Protein AF-A0A2A4ITW4-F1 (afdb_monomer)

Sequence (111 aa):
MEPGAFYDINSYLTHPWEFTDAATGEQYVINNKYVFRAPNHVGDMLYRTNWNITIPVRSLRSTTMLTLASLLRNAEAAERLDLPMVLTRELSDLVTRMQSVTPVQESADTE

Mean predicted aligned error: 7.87 Å

InterPro domains:
  IPR024053 von Hippel-Lindau disease tumour suppressor, beta domain [PF01847] (2-38)
  IPR036208 VHL superfamily [SSF49468] (2-103)
  IPR037140 von Hippel-Lindau disease tumour suppressor, beta domain superfamily [G3DSA:2.60.40.780] (1-52)

Radius of gyration: 18.9 Å; Cα contacts (8 Å, |Δi|>4): 104; chains: 1; bounding box: 46×18×53 Å

pLDDT: mean 85.79, std 13.52, range [41.88, 96.38]

Structure (mmCIF, N/CA/C/O backbone):
data_AF-A0A2A4ITW4-F1
#
_entry.id   AF-A0A2A4ITW4-F1
#
loop_
_atom_site.group_PDB
_atom_site.id
_atom_site.type_symbol
_atom_site.label_atom_id
_atom_site.label_alt_id
_atom_site.label_comp_id
_atom_site.label_asym_id
_atom_site.label_entity_id
_atom_site.label_seq_id
_atom_site.pdbx_PDB_ins_code
_atom_site.Cartn_x
_atom_site.Cartn_y
_atom_site.Cartn_z
_atom_site.occupancy
_atom_site.B_iso_or_equiv
_atom_site.auth_seq_id
_atom_site.auth_comp_id
_atom_site.auth_asym_id
_atom_site.auth_atom_id
_atom_site.pdbx_PDB_model_num
ATOM 1 N N . MET A 1 1 ? -7.864 2.485 -10.575 1.00 85.00 1 MET A N 1
ATOM 2 C CA . MET A 1 1 ? -7.543 1.339 -11.451 1.00 85.00 1 MET A CA 1
ATOM 3 C C . MET A 1 1 ? -8.352 0.177 -10.933 1.00 85.00 1 MET A C 1
ATOM 5 O O . MET A 1 1 ? -8.263 -0.086 -9.738 1.00 85.00 1 MET A O 1
ATOM 9 N N . GLU A 1 2 ? -9.145 -0.462 -11.787 1.00 89.06 2 GLU A N 1
ATOM 10 C CA . GLU A 1 2 ? -9.949 -1.609 -11.358 1.00 89.06 2 GLU A CA 1
ATOM 11 C C . GLU A 1 2 ? -9.062 -2.838 -11.099 1.00 89.06 2 GLU A C 1
ATOM 13 O O . GLU A 1 2 ? -8.079 -3.047 -11.823 1.00 89.06 2 GLU A O 1
ATOM 18 N N . PRO A 1 3 ? -9.375 -3.671 -10.090 1.00 90.06 3 PRO A N 1
ATOM 19 C CA . PRO A 1 3 ? -8.640 -4.906 -9.844 1.00 90.06 3 PRO A CA 1
ATOM 20 C C . PRO A 1 3 ? -8.643 -5.820 -11.078 1.00 90.06 3 PRO A C 1
ATOM 22 O O . PRO A 1 3 ? -9.693 -6.158 -11.616 1.00 90.06 3 PRO A O 1
ATOM 25 N N . GLY A 1 4 ? -7.458 -6.239 -11.528 1.00 90.12 4 GLY A N 1
ATOM 26 C CA . GLY A 1 4 ? -7.299 -7.123 -12.691 1.00 90.12 4 GLY A CA 1
ATOM 27 C C . GLY A 1 4 ? -7.380 -6.430 -14.056 1.00 90.12 4 GLY A C 1
ATOM 28 O O . GLY A 1 4 ? -7.183 -7.095 -15.072 1.00 90.12 4 GLY A O 1
ATOM 29 N N . ALA A 1 5 ? -7.624 -5.117 -14.101 1.00 92.56 5 ALA A N 1
ATOM 30 C CA . ALA A 1 5 ? -7.519 -4.347 -15.334 1.00 92.56 5 ALA A CA 1
ATOM 31 C C . ALA A 1 5 ? -6.050 -4.117 -15.728 1.00 92.56 5 ALA A C 1
ATOM 33 O O . ALA A 1 5 ? -5.159 -4.026 -14.880 1.00 92.56 5 ALA A O 1
ATOM 34 N N . PHE A 1 6 ? -5.811 -3.974 -17.032 1.00 92.19 6 PHE A N 1
ATOM 35 C CA . PHE A 1 6 ? -4.500 -3.669 -17.601 1.00 92.19 6 PHE A CA 1
ATOM 36 C C . PHE A 1 6 ? -4.559 -2.329 -18.328 1.00 92.19 6 PHE A C 1
ATOM 38 O O . PHE A 1 6 ? -5.512 -2.055 -19.056 1.00 92.19 6 PHE A O 1
ATOM 45 N N . TYR A 1 7 ? -3.526 -1.509 -18.141 1.00 91.56 7 TYR A N 1
ATOM 46 C CA . TYR A 1 7 ? -3.411 -0.198 -18.771 1.00 91.56 7 TYR A CA 1
ATOM 47 C C . TYR A 1 7 ? -2.055 -0.081 -19.462 1.00 91.56 7 TYR A C 1
ATOM 49 O O . TYR A 1 7 ? -1.012 -0.283 -18.839 1.00 91.56 7 TYR A O 1
ATOM 57 N N . ASP A 1 8 ? -2.077 0.274 -20.743 1.00 91.69 8 ASP A N 1
ATOM 58 C CA . ASP A 1 8 ? -0.869 0.578 -21.501 1.00 91.69 8 ASP A CA 1
ATOM 59 C C . ASP A 1 8 ? -0.405 2.002 -21.179 1.00 91.69 8 ASP A C 1
ATOM 61 O O . ASP A 1 8 ? -1.069 2.978 -21.527 1.00 91.69 8 ASP A O 1
ATOM 65 N N . ILE A 1 9 ? 0.750 2.124 -20.524 1.00 89.19 9 ILE A N 1
ATOM 66 C CA . ILE A 1 9 ? 1.312 3.412 -20.107 1.00 89.19 9 ILE A CA 1
ATOM 67 C C . ILE A 1 9 ? 2.681 3.604 -20.758 1.00 89.19 9 ILE A C 1
ATOM 69 O O . ILE A 1 9 ? 3.581 2.776 -20.611 1.00 89.19 9 ILE A O 1
ATOM 73 N N . ASN A 1 10 ? 2.859 4.736 -21.440 1.00 89.44 10 ASN A N 1
ATOM 74 C CA . ASN A 1 10 ? 4.173 5.179 -21.894 1.00 89.44 10 ASN A CA 1
ATOM 75 C C . ASN A 1 10 ? 4.877 5.898 -20.738 1.00 89.44 10 ASN A C 1
ATOM 77 O O . ASN A 1 10 ? 4.430 6.954 -20.294 1.00 89.44 10 ASN A O 1
ATOM 81 N N . SER A 1 11 ? 5.976 5.325 -20.253 1.00 87.62 11 SER A N 1
ATOM 82 C CA . SER A 1 11 ? 6.796 5.892 -19.178 1.00 87.62 11 SER A CA 1
ATOM 83 C C . SER A 1 11 ? 8.213 6.180 -19.666 1.00 87.62 11 SER A C 1
ATOM 85 O O . SER A 1 11 ? 8.693 5.585 -20.627 1.00 87.62 11 SER A O 1
ATOM 87 N N . TYR A 1 12 ? 8.918 7.051 -18.948 1.00 85.69 12 TYR A N 1
ATOM 88 C CA . TYR A 1 12 ? 10.348 7.284 -19.123 1.00 85.69 12 TYR A CA 1
ATOM 89 C C . TYR A 1 12 ? 11.171 6.475 -18.115 1.00 85.69 12 TYR A C 1
ATOM 91 O O . TYR A 1 12 ? 10.713 6.175 -17.011 1.00 85.69 12 TYR A O 1
ATOM 99 N N . LEU A 1 13 ? 12.416 6.172 -18.483 1.00 85.06 13 LEU A N 1
ATOM 100 C CA . LEU A 1 13 ? 13.299 5.269 -17.740 1.00 85.06 13 LEU A CA 1
ATOM 101 C C . LEU A 1 13 ? 13.597 5.728 -16.305 1.00 85.06 13 LEU A C 1
ATOM 103 O O . LEU A 1 13 ? 13.652 4.940 -15.365 1.00 85.06 13 LEU A O 1
ATOM 107 N N . THR A 1 14 ? 13.782 7.032 -16.128 1.00 87.75 14 THR A N 1
ATOM 108 C CA . THR A 1 14 ? 14.170 7.623 -14.845 1.00 87.75 14 THR A CA 1
ATOM 109 C C . THR A 1 14 ? 12.983 7.941 -13.947 1.00 87.75 14 THR A C 1
ATOM 111 O O . THR A 1 14 ? 13.198 8.353 -12.809 1.00 87.75 14 THR A O 1
ATOM 114 N N . HIS A 1 15 ? 11.743 7.777 -14.410 1.00 91.75 15 HIS A N 1
ATOM 115 C CA . HIS A 1 15 ? 10.579 8.189 -13.631 1.00 91.75 15 HIS A CA 1
ATOM 116 C C . HIS A 1 15 ? 10.267 7.160 -12.535 1.00 91.75 15 HIS A C 1
ATOM 118 O O . HIS A 1 15 ? 10.191 5.962 -12.826 1.00 91.75 15 HIS A O 1
ATOM 124 N N . PRO A 1 16 ? 10.146 7.597 -11.268 1.00 94.25 16 PRO A N 1
ATOM 125 C CA . PRO A 1 16 ? 9.685 6.735 -10.195 1.00 94.25 16 PRO A CA 1
ATOM 126 C C . PRO A 1 16 ? 8.166 6.555 -10.276 1.00 94.25 16 PRO A C 1
ATOM 128 O O . PRO A 1 16 ? 7.439 7.503 -10.559 1.00 94.25 16 PRO A O 1
ATOM 131 N N . TRP A 1 17 ? 7.711 5.346 -9.978 1.00 94.19 17 TRP A N 1
ATOM 132 C CA . TRP A 1 17 ? 6.303 4.987 -9.881 1.00 94.19 17 TRP A CA 1
ATOM 133 C C . TRP A 1 17 ? 6.003 4.422 -8.503 1.00 94.19 17 TRP A C 1
ATOM 135 O O . TRP A 1 17 ? 6.719 3.542 -8.021 1.00 94.19 17 TRP A O 1
ATOM 145 N N . GLU A 1 18 ? 4.924 4.911 -7.910 1.00 95.12 18 GLU A N 1
ATOM 146 C CA . GLU A 1 18 ? 4.327 4.390 -6.688 1.00 95.12 18 GLU A CA 1
ATOM 147 C C . GLU A 1 18 ? 2.837 4.158 -6.926 1.00 95.12 18 GLU A C 1
ATOM 149 O O . GLU A 1 18 ? 2.203 4.844 -7.730 1.00 95.12 18 GLU A O 1
ATOM 154 N N . PHE A 1 19 ? 2.290 3.160 -6.243 1.00 95.00 19 PHE A N 1
ATOM 155 C CA . PHE A 1 19 ? 0.890 2.786 -6.360 1.00 95.00 19 PHE A CA 1
ATOM 156 C C . PHE A 1 19 ? 0.299 2.786 -4.965 1.00 95.00 19 PHE A C 1
ATOM 158 O O . PHE A 1 19 ? 0.818 2.112 -4.079 1.00 95.00 19 PHE A O 1
ATOM 165 N N . THR A 1 20 ? -0.779 3.534 -4.780 1.00 94.00 20 THR A N 1
ATOM 166 C CA . THR A 1 20 ? -1.473 3.646 -3.499 1.00 94.00 20 THR A CA 1
ATOM 167 C C . THR A 1 20 ? -2.949 3.402 -3.742 1.00 94.00 20 THR A C 1
ATOM 169 O O . THR A 1 20 ? -3.524 3.954 -4.682 1.00 94.00 20 THR A O 1
ATOM 172 N N . ASP A 1 21 ? -3.561 2.568 -2.911 1.00 92.25 21 ASP A N 1
ATOM 173 C CA . ASP A 1 21 ? -5.001 2.391 -2.911 1.00 92.25 21 ASP A CA 1
ATOM 174 C C . ASP A 1 21 ? -5.673 3.698 -2.485 1.00 92.25 21 ASP A C 1
ATOM 176 O O . ASP A 1 21 ? -5.409 4.225 -1.404 1.00 92.25 21 ASP A O 1
ATOM 180 N N . ALA A 1 22 ? -6.555 4.216 -3.335 1.00 88.62 22 ALA A N 1
ATOM 181 C CA . ALA A 1 22 ? -7.267 5.455 -3.066 1.00 88.62 22 ALA A CA 1
ATOM 182 C C . ALA A 1 22 ? -8.143 5.340 -1.810 1.00 88.62 22 ALA A C 1
ATOM 184 O O . ALA A 1 22 ? -8.221 6.296 -1.043 1.00 88.62 22 ALA A O 1
ATOM 185 N N . ALA A 1 23 ? -8.762 4.175 -1.575 1.00 87.94 23 ALA A N 1
ATOM 186 C CA . ALA A 1 23 ? -9.713 3.982 -0.483 1.00 87.94 23 ALA A CA 1
ATOM 187 C C . ALA A 1 23 ? -9.023 3.838 0.879 1.00 87.94 23 ALA A C 1
ATOM 189 O O . ALA A 1 23 ? -9.380 4.510 1.846 1.00 87.94 23 ALA A O 1
ATOM 190 N N . THR A 1 24 ? -8.024 2.962 0.973 1.00 89.38 24 THR A N 1
ATOM 191 C CA . THR A 1 24 ? -7.344 2.679 2.247 1.00 89.38 24 THR A CA 1
ATOM 192 C C . THR A 1 24 ? -6.111 3.559 2.470 1.00 89.38 24 THR A C 1
ATOM 194 O O . THR A 1 24 ? -5.682 3.777 3.608 1.00 89.38 24 THR A O 1
ATOM 197 N N . GLY A 1 25 ? -5.546 4.129 1.406 1.00 89.56 25 GLY A N 1
ATOM 198 C CA . GLY A 1 25 ? -4.239 4.783 1.430 1.00 89.56 25 GLY A CA 1
ATOM 199 C C . GLY A 1 25 ? -3.075 3.796 1.562 1.00 89.56 25 GLY A C 1
ATOM 200 O O . GLY A 1 25 ? -1.970 4.209 1.909 1.00 89.56 25 GLY A O 1
ATOM 201 N N . GLU A 1 26 ? -3.306 2.496 1.354 1.00 92.06 26 GLU A N 1
ATOM 202 C CA . GLU A 1 26 ? -2.258 1.482 1.425 1.00 92.06 26 GLU A CA 1
ATOM 203 C C . GLU A 1 26 ? -1.363 1.516 0.184 1.00 92.06 26 GLU A C 1
ATOM 205 O O . GLU A 1 26 ? -1.843 1.579 -0.943 1.00 92.06 26 GLU A O 1
ATOM 210 N N . GLN A 1 27 ? -0.050 1.422 0.390 1.00 94.50 27 GLN A N 1
ATOM 211 C CA . GLN A 1 27 ? 0.915 1.353 -0.702 1.00 94.50 27 GLN A CA 1
ATOM 212 C C . GLN A 1 27 ? 1.032 -0.073 -1.248 1.00 94.50 27 GLN A C 1
ATOM 214 O O . GLN A 1 27 ? 1.247 -1.033 -0.506 1.00 94.50 27 GLN A O 1
ATOM 219 N N . TYR A 1 28 ? 0.949 -0.201 -2.565 1.00 95.31 28 TYR A N 1
ATOM 220 C CA . TYR A 1 28 ? 1.206 -1.426 -3.305 1.00 95.31 28 TYR A CA 1
ATOM 221 C C . TYR A 1 28 ? 2.646 -1.489 -3.803 1.00 95.31 28 TYR A C 1
ATOM 223 O O . TYR A 1 28 ? 3.373 -0.496 -3.842 1.00 95.31 28 TYR A O 1
ATOM 231 N N . VAL A 1 29 ? 3.072 -2.696 -4.169 1.00 95.81 29 VAL A N 1
ATOM 232 C CA . VAL A 1 29 ? 4.444 -2.976 -4.588 1.00 95.81 29 VAL A CA 1
ATOM 233 C C . VAL A 1 29 ? 4.480 -3.627 -5.960 1.00 95.81 29 VAL A C 1
ATOM 235 O O . VAL A 1 29 ? 3.652 -4.477 -6.289 1.00 95.81 29 VAL A O 1
ATOM 238 N N . ILE A 1 30 ? 5.506 -3.282 -6.734 1.00 94.38 30 ILE A N 1
ATOM 239 C CA . ILE A 1 30 ? 5.877 -3.998 -7.957 1.00 94.38 30 ILE A CA 1
ATOM 240 C C . ILE A 1 30 ? 7.190 -4.715 -7.679 1.00 94.38 30 ILE A C 1
ATOM 242 O O . ILE A 1 30 ? 8.167 -4.088 -7.267 1.00 94.38 30 ILE A O 1
ATOM 246 N N . ASN A 1 31 ? 7.231 -6.031 -7.899 1.00 89.75 31 ASN A N 1
ATOM 247 C CA . ASN A 1 31 ? 8.419 -6.856 -7.640 1.00 89.75 31 ASN A CA 1
ATOM 248 C C . ASN A 1 31 ? 9.008 -6.624 -6.231 1.00 89.75 31 ASN A C 1
ATOM 250 O O . ASN A 1 31 ? 10.222 -6.492 -6.068 1.00 89.75 31 ASN A O 1
ATOM 254 N N . ASN A 1 32 ? 8.134 -6.533 -5.220 1.00 89.94 32 ASN A N 1
ATOM 255 C CA . ASN A 1 32 ? 8.485 -6.271 -3.819 1.00 89.94 32 ASN A CA 1
ATOM 256 C C . ASN A 1 32 ? 9.205 -4.923 -3.568 1.00 89.94 32 ASN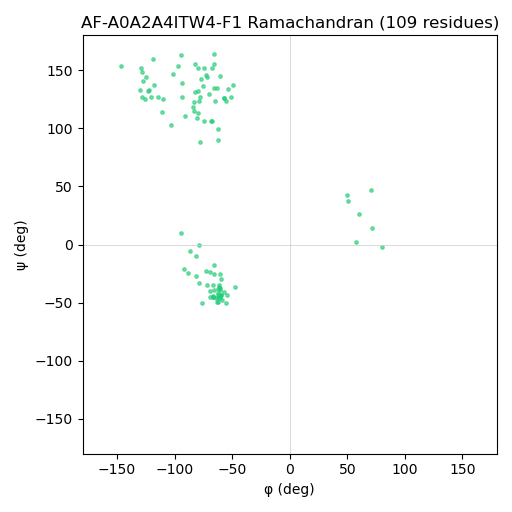 A C 1
ATOM 258 O O . ASN A 1 32 ? 9.973 -4.790 -2.615 1.00 89.94 32 ASN A O 1
ATOM 262 N N . LYS A 1 33 ? 8.978 -3.918 -4.426 1.00 92.88 33 LYS A N 1
ATOM 263 C CA . LYS A 1 33 ? 9.477 -2.544 -4.266 1.00 92.88 33 LYS A CA 1
ATOM 264 C C . LYS A 1 33 ? 8.316 -1.548 -4.266 1.00 92.88 33 LYS A C 1
ATOM 266 O O . LYS A 1 33 ? 7.476 -1.594 -5.160 1.00 92.88 33 LYS A O 1
ATOM 271 N N . TYR A 1 34 ? 8.313 -0.635 -3.293 1.00 93.94 34 TYR A N 1
ATOM 272 C CA . TYR A 1 34 ? 7.326 0.453 -3.186 1.00 93.94 34 TYR A CA 1
ATOM 273 C C . TYR A 1 34 ? 7.526 1.540 -4.243 1.00 93.94 34 TYR A C 1
ATOM 275 O O . TYR A 1 34 ? 6.562 2.099 -4.750 1.00 93.94 34 TYR A O 1
ATOM 283 N N . VAL A 1 35 ? 8.786 1.806 -4.599 1.00 94.12 35 VAL A N 1
ATOM 284 C CA . VAL A 1 35 ? 9.140 2.706 -5.697 1.00 94.12 35 VAL A CA 1
ATOM 285 C C . VAL A 1 35 ? 9.727 1.872 -6.820 1.00 94.12 35 VAL A C 1
ATOM 287 O O . VAL A 1 35 ? 10.804 1.279 -6.687 1.00 94.12 35 VAL A O 1
ATOM 290 N N . PHE A 1 36 ? 9.009 1.828 -7.931 1.00 92.00 36 PHE A N 1
ATOM 291 C CA . PHE A 1 36 ? 9.419 1.126 -9.132 1.00 92.00 36 PHE A CA 1
ATOM 292 C C . PHE A 1 36 ? 9.974 2.108 -10.163 1.00 92.00 36 PHE A C 1
ATOM 294 O O . PHE A 1 36 ? 9.546 3.254 -10.252 1.00 92.00 36 PHE A O 1
ATOM 301 N N . ARG A 1 37 ? 10.951 1.665 -10.951 1.00 90.12 37 ARG A N 1
ATOM 302 C CA . ARG A 1 37 ? 11.454 2.402 -12.114 1.00 90.12 37 ARG A CA 1
ATOM 303 C C . ARG A 1 37 ? 11.408 1.466 -13.301 1.00 90.12 37 ARG A C 1
ATOM 305 O O . ARG A 1 37 ? 11.717 0.282 -13.145 1.00 90.12 37 ARG A O 1
ATOM 312 N N . ALA A 1 38 ? 11.037 2.005 -14.457 1.00 87.69 38 ALA A N 1
ATOM 313 C CA . ALA A 1 38 ? 10.995 1.236 -15.688 1.00 87.69 38 ALA A CA 1
ATOM 314 C C . ALA A 1 38 ? 12.354 0.544 -15.926 1.00 87.69 38 ALA A C 1
ATOM 316 O O . ALA A 1 38 ? 13.397 1.183 -15.755 1.00 87.69 38 ALA A O 1
ATOM 317 N N . PRO A 1 39 ? 12.374 -0.753 -16.274 1.00 82.88 39 PRO A N 1
ATOM 318 C CA . PRO A 1 39 ? 13.615 -1.443 -16.593 1.00 82.88 39 PRO A CA 1
ATOM 319 C C . PRO A 1 39 ? 14.216 -0.896 -17.897 1.00 82.88 39 PRO A C 1
ATOM 321 O O . PRO A 1 39 ? 13.492 -0.439 -18.781 1.00 82.88 39 PRO A O 1
ATOM 324 N N . ASN A 1 40 ? 15.544 -0.968 -18.026 1.00 80.50 40 ASN A N 1
ATOM 325 C CA . ASN A 1 40 ? 16.241 -0.580 -19.256 1.00 80.50 40 ASN A CA 1
ATOM 326 C C . ASN A 1 40 ? 15.782 -1.444 -20.441 1.00 80.50 40 ASN A C 1
ATOM 328 O O . ASN A 1 40 ? 15.552 -2.645 -20.284 1.00 80.50 40 ASN A O 1
ATOM 332 N N . HIS A 1 41 ? 15.718 -0.855 -21.638 1.00 74.38 41 HIS A N 1
ATOM 333 C CA . HIS A 1 41 ? 15.507 -1.617 -22.869 1.00 74.38 41 HIS A CA 1
ATOM 334 C C . HIS A 1 41 ? 16.682 -2.579 -23.095 1.00 74.38 41 HIS A C 1
ATOM 336 O O . HIS A 1 41 ? 17.846 -2.197 -22.950 1.00 74.38 41 HIS A O 1
ATOM 342 N N . VAL A 1 42 ? 16.389 -3.830 -23.452 1.00 66.38 42 VAL A N 1
ATOM 343 C CA . VAL A 1 42 ? 17.413 -4.816 -23.817 1.00 66.38 42 VAL A CA 1
ATOM 344 C C . VAL A 1 42 ? 17.637 -4.725 -25.327 1.00 66.38 42 VAL A C 1
ATOM 346 O O . VAL A 1 42 ? 16.756 -5.087 -26.100 1.00 66.38 42 VAL A O 1
ATOM 349 N N . GLY A 1 43 ? 18.810 -4.236 -25.742 1.00 62.72 43 GLY A N 1
ATOM 350 C CA . GLY A 1 43 ? 19.245 -4.239 -27.146 1.00 62.72 43 GLY A CA 1
ATOM 351 C C . GLY A 1 43 ? 18.497 -3.273 -28.074 1.00 62.72 43 GLY A C 1
ATOM 352 O O . GLY A 1 43 ? 18.074 -3.692 -29.145 1.00 62.72 43 GLY A O 1
ATOM 353 N N . ASP A 1 44 ? 18.309 -2.011 -27.663 1.00 63.81 44 ASP A N 1
ATOM 354 C CA . ASP A 1 44 ? 17.661 -0.920 -28.432 1.00 63.81 44 ASP A CA 1
ATOM 355 C C . ASP A 1 44 ? 16.216 -1.168 -28.912 1.00 63.81 44 ASP A C 1
ATOM 357 O O . ASP A 1 44 ? 15.602 -0.299 -29.532 1.00 63.81 44 ASP A O 1
ATOM 361 N N . MET A 1 45 ? 15.618 -2.312 -28.579 1.00 63.97 45 MET A N 1
ATOM 362 C CA . MET A 1 45 ? 14.235 -2.628 -28.923 1.00 63.97 45 MET A CA 1
ATOM 363 C C . MET A 1 45 ? 13.268 -2.244 -27.796 1.00 63.97 45 MET A C 1
ATOM 365 O O . MET A 1 45 ? 13.412 -2.650 -26.640 1.00 63.97 45 MET A O 1
ATOM 369 N N . LEU A 1 46 ? 12.247 -1.466 -28.163 1.00 70.12 46 LEU A N 1
ATOM 370 C CA . LEU A 1 46 ? 11.146 -1.051 -27.297 1.00 70.12 46 LEU A CA 1
ATOM 371 C C . LEU A 1 46 ? 10.140 -2.198 -27.137 1.00 70.12 46 LEU A C 1
ATOM 373 O O . LEU A 1 46 ? 9.173 -2.301 -27.891 1.00 70.12 46 LEU A O 1
ATOM 377 N N . TYR A 1 47 ? 10.357 -3.064 -26.150 1.00 77.19 47 TYR A N 1
ATOM 378 C CA . TYR A 1 47 ? 9.363 -4.059 -25.749 1.00 77.19 47 TYR A CA 1
ATOM 379 C C . TYR A 1 47 ? 8.495 -3.529 -24.611 1.00 77.19 47 TYR A C 1
ATOM 381 O O . TYR A 1 47 ? 8.996 -2.931 -23.656 1.00 77.19 47 TYR A O 1
ATOM 389 N N . ARG A 1 48 ? 7.185 -3.795 -24.678 1.00 84.06 48 ARG A N 1
ATOM 390 C CA . ARG A 1 48 ? 6.302 -3.560 -23.533 1.00 84.06 48 ARG A CA 1
ATOM 391 C C . ARG A 1 48 ? 6.677 -4.496 -22.394 1.00 84.06 48 ARG A C 1
ATOM 393 O O . ARG A 1 48 ? 6.887 -5.689 -22.599 1.00 84.06 48 ARG A O 1
ATOM 400 N N . THR A 1 49 ? 6.751 -3.937 -21.193 1.00 86.75 49 THR A N 1
ATOM 401 C CA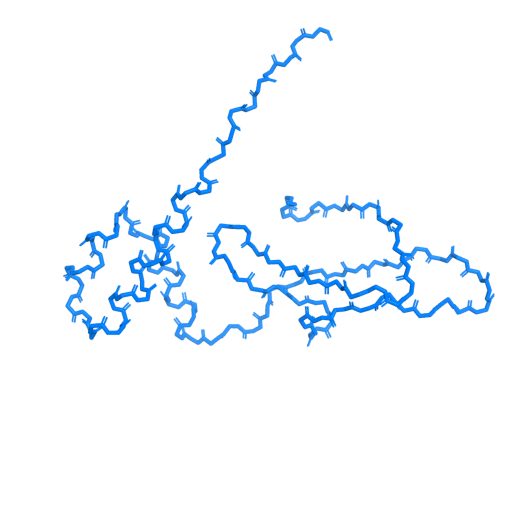 . THR A 1 49 ? 7.0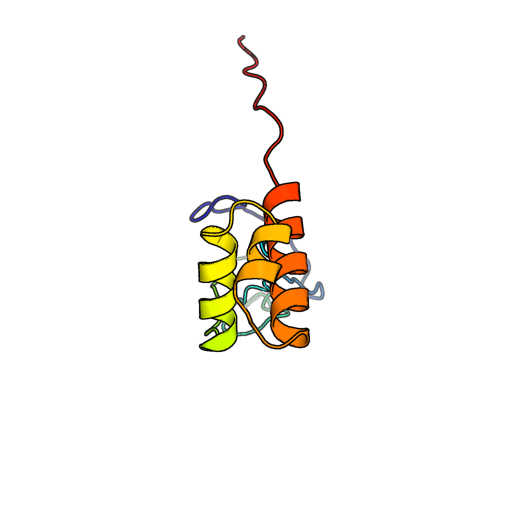33 -4.687 -19.970 1.00 86.75 49 THR A CA 1
ATOM 402 C C . THR A 1 49 ? 5.807 -4.645 -19.074 1.00 86.75 49 THR A C 1
ATOM 404 O O . THR A 1 49 ? 5.279 -3.575 -18.789 1.00 86.75 49 THR A O 1
ATOM 407 N N . ASN A 1 50 ? 5.345 -5.816 -18.638 1.00 89.31 50 ASN A N 1
ATOM 408 C CA . ASN A 1 50 ? 4.213 -5.909 -17.722 1.00 89.31 50 ASN A CA 1
ATOM 409 C C . ASN A 1 50 ? 4.683 -5.593 -16.303 1.00 89.31 50 ASN A C 1
ATOM 411 O O . ASN A 1 50 ? 5.603 -6.236 -15.790 1.00 89.31 50 ASN A O 1
ATOM 415 N N . TRP A 1 51 ? 4.066 -4.597 -15.673 1.00 91.75 51 TRP A N 1
ATOM 416 C CA . TRP A 1 51 ? 4.354 -4.225 -14.292 1.00 91.75 51 TRP A CA 1
ATOM 417 C C . TRP A 1 51 ? 3.238 -4.751 -13.401 1.00 91.75 51 TRP A C 1
ATOM 419 O O . TRP A 1 51 ? 2.143 -4.199 -13.355 1.00 91.75 51 TRP A O 1
ATOM 429 N N . ASN A 1 52 ? 3.516 -5.851 -12.706 1.00 93.25 52 ASN A N 1
ATOM 430 C CA . ASN A 1 52 ? 2.533 -6.495 -11.845 1.00 93.25 52 ASN A CA 1
ATOM 431 C C . ASN A 1 52 ? 2.462 -5.757 -10.505 1.00 93.25 52 ASN A C 1
ATOM 433 O O . ASN A 1 52 ? 3.389 -5.842 -9.696 1.00 93.25 52 ASN A O 1
ATOM 437 N N . ILE A 1 53 ? 1.362 -5.040 -10.285 1.00 94.81 53 ILE A N 1
ATOM 438 C CA . ILE A 1 53 ? 1.071 -4.352 -9.028 1.00 94.81 53 ILE A CA 1
ATOM 439 C C . ILE A 1 53 ? 0.461 -5.373 -8.069 1.00 94.81 53 ILE A C 1
ATOM 441 O O . ILE A 1 53 ? -0.541 -6.014 -8.379 1.00 94.81 53 ILE A O 1
ATOM 445 N N . THR A 1 54 ? 1.083 -5.544 -6.908 1.00 94.81 54 THR A N 1
ATOM 446 C CA . THR A 1 54 ? 0.678 -6.534 -5.905 1.00 94.81 54 THR A CA 1
ATOM 447 C C . THR A 1 54 ? 0.527 -5.900 -4.530 1.00 94.81 54 THR A C 1
ATOM 449 O O . THR A 1 54 ? 1.200 -4.922 -4.201 1.00 94.81 54 THR A O 1
ATOM 452 N N . ILE A 1 55 ? -0.349 -6.482 -3.713 1.00 93.12 55 ILE A N 1
ATOM 453 C CA . ILE A 1 55 ? -0.466 -6.131 -2.298 1.00 93.12 55 ILE A CA 1
ATOM 454 C C . ILE A 1 55 ? 0.798 -6.644 -1.583 1.00 93.12 55 ILE A C 1
ATOM 456 O O . ILE A 1 55 ? 1.141 -7.820 -1.754 1.00 93.12 55 ILE A O 1
ATOM 460 N N . PRO A 1 56 ? 1.505 -5.814 -0.794 1.00 93.88 56 PRO A N 1
ATOM 461 C CA . PRO A 1 56 ? 2.657 -6.276 -0.030 1.00 93.88 56 PRO A CA 1
ATOM 462 C C . PRO A 1 56 ? 2.235 -7.278 1.050 1.00 93.88 56 PRO A C 1
ATOM 464 O O . PRO A 1 56 ? 1.071 -7.366 1.443 1.00 93.88 56 PRO A O 1
ATOM 467 N N . VAL A 1 57 ? 3.202 -8.014 1.599 1.00 92.75 57 VAL A N 1
ATOM 468 C CA . VAL A 1 57 ? 2.935 -8.841 2.781 1.00 92.75 57 VAL A CA 1
ATOM 469 C C . VAL A 1 57 ? 2.641 -7.919 3.965 1.00 92.75 57 VAL A C 1
ATOM 471 O O . VAL A 1 57 ? 3.534 -7.272 4.512 1.00 92.75 57 VAL A O 1
ATOM 474 N N . ARG A 1 58 ? 1.365 -7.851 4.346 1.00 92.62 58 ARG A N 1
ATOM 475 C CA . ARG A 1 58 ? 0.883 -7.029 5.456 1.00 92.62 58 ARG A CA 1
ATOM 476 C C . ARG A 1 58 ? 1.295 -7.626 6.797 1.00 92.62 58 ARG A C 1
ATOM 478 O O . ARG A 1 58 ? 1.279 -8.842 6.989 1.00 92.62 58 ARG A O 1
ATOM 485 N N . SER A 1 59 ? 1.577 -6.755 7.764 1.00 95.44 59 SER A N 1
ATOM 486 C CA . SER A 1 59 ? 1.642 -7.178 9.163 1.00 95.44 59 SER A CA 1
ATOM 487 C C . SER A 1 59 ? 0.258 -7.629 9.643 1.00 95.44 59 SER A C 1
ATOM 489 O O . SER A 1 59 ? -0.765 -7.160 9.133 1.00 95.44 59 SER A O 1
ATOM 491 N N . LEU A 1 60 ? 0.208 -8.489 10.667 1.00 96.38 60 LEU A N 1
ATOM 492 C CA . LEU A 1 60 ? -1.065 -8.885 11.276 1.00 96.38 60 LEU A CA 1
ATOM 493 C C . LEU A 1 60 ? -1.864 -7.656 11.724 1.00 96.38 60 LEU A C 1
ATOM 495 O O . LEU A 1 60 ? -3.048 -7.570 11.421 1.00 96.38 60 LEU A O 1
ATOM 499 N N . ARG A 1 61 ? -1.193 -6.680 12.354 1.00 94.56 61 ARG A N 1
ATOM 500 C CA . ARG A 1 61 ? -1.799 -5.416 12.794 1.00 94.56 61 ARG A CA 1
ATOM 501 C C . ARG A 1 61 ? -2.485 -4.687 11.639 1.00 94.56 61 ARG A C 1
ATOM 503 O O . ARG A 1 61 ? -3.646 -4.312 11.769 1.00 94.56 61 ARG A O 1
ATOM 510 N N . SER A 1 62 ? -1.787 -4.507 10.518 1.00 93.62 62 SER A N 1
ATOM 511 C CA . SER A 1 62 ? -2.318 -3.812 9.337 1.00 93.62 62 SER A CA 1
ATOM 512 C C . SER A 1 62 ? -3.548 -4.528 8.781 1.00 93.62 62 SER A C 1
ATOM 514 O O . SER A 1 62 ? -4.576 -3.897 8.555 1.00 93.62 62 SER A O 1
ATOM 516 N N . THR A 1 63 ? -3.476 -5.854 8.640 1.00 95.12 63 THR A N 1
ATOM 517 C CA . THR A 1 63 ? -4.607 -6.663 8.170 1.00 95.12 63 THR A CA 1
ATOM 518 C C . THR A 1 63 ? -5.790 -6.580 9.129 1.00 95.12 63 THR A C 1
ATOM 520 O O . THR A 1 63 ? -6.905 -6.341 8.685 1.00 95.12 63 THR A O 1
ATOM 523 N N . THR A 1 64 ? -5.571 -6.710 10.441 1.00 95.19 64 THR A N 1
ATOM 524 C CA . THR A 1 64 ? -6.653 -6.580 11.428 1.00 95.19 64 THR A CA 1
ATOM 525 C C . THR A 1 64 ? -7.281 -5.192 11.408 1.00 95.19 64 THR A C 1
ATOM 527 O O . THR A 1 64 ? -8.498 -5.090 11.506 1.00 95.19 64 THR A O 1
ATOM 530 N N . MET A 1 65 ? -6.484 -4.136 11.223 1.00 94.19 65 MET A N 1
ATOM 531 C CA . MET A 1 65 ? -6.985 -2.764 11.170 1.00 94.19 65 MET A CA 1
ATOM 532 C C . MET A 1 65 ? -7.862 -2.535 9.936 1.00 94.19 65 MET A C 1
ATOM 534 O O . MET A 1 65 ? -8.958 -2.001 10.062 1.00 94.19 65 MET A O 1
ATOM 538 N N . LEU A 1 66 ? -7.422 -3.003 8.762 1.00 93.94 66 LEU A N 1
ATOM 539 C CA . LEU A 1 66 ? -8.195 -2.926 7.518 1.00 93.94 66 LEU A CA 1
ATOM 540 C C . LEU A 1 66 ? -9.504 -3.719 7.610 1.00 93.94 66 LEU A C 1
ATOM 542 O O . LEU A 1 66 ? -10.554 -3.225 7.207 1.00 93.94 66 LEU A O 1
ATOM 546 N N . THR A 1 67 ? -9.454 -4.929 8.174 1.00 94.62 67 THR A N 1
ATOM 547 C CA . THR A 1 67 ? -10.647 -5.763 8.363 1.00 94.62 67 THR A CA 1
ATOM 548 C C . THR A 1 67 ? -11.622 -5.141 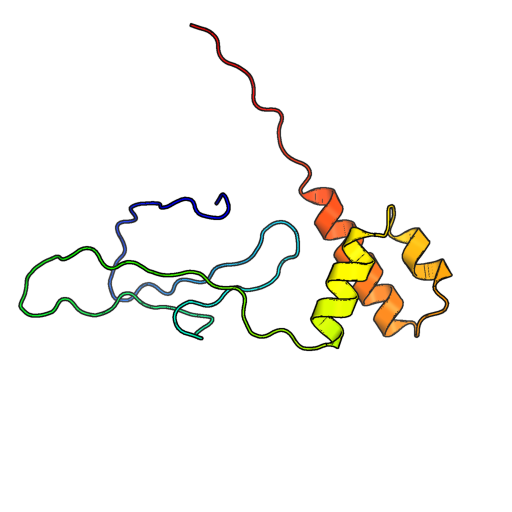9.360 1.00 94.62 67 THR A C 1
ATOM 550 O O . THR A 1 67 ? -12.826 -5.197 9.152 1.00 94.62 67 THR A O 1
ATOM 553 N N . LEU A 1 68 ? -11.138 -4.528 10.443 1.00 94.25 68 LEU A N 1
ATOM 554 C CA . LEU A 1 68 ? -12.015 -3.808 11.368 1.00 94.25 68 LEU A CA 1
ATOM 555 C C . LEU A 1 68 ? -12.621 -2.575 10.696 1.00 94.25 68 LEU A C 1
ATOM 557 O O . LEU A 1 68 ? -13.827 -2.367 10.790 1.00 94.25 68 LEU A O 1
ATOM 561 N N . ALA A 1 69 ? -11.818 -1.797 9.970 1.00 93.12 69 ALA A N 1
ATOM 562 C CA . ALA A 1 69 ? -12.290 -0.598 9.288 1.00 93.12 69 ALA A CA 1
ATOM 563 C C . ALA A 1 69 ? -13.362 -0.897 8.229 1.00 93.12 69 ALA A C 1
ATOM 565 O O . ALA A 1 69 ? -14.297 -0.116 8.090 1.00 93.12 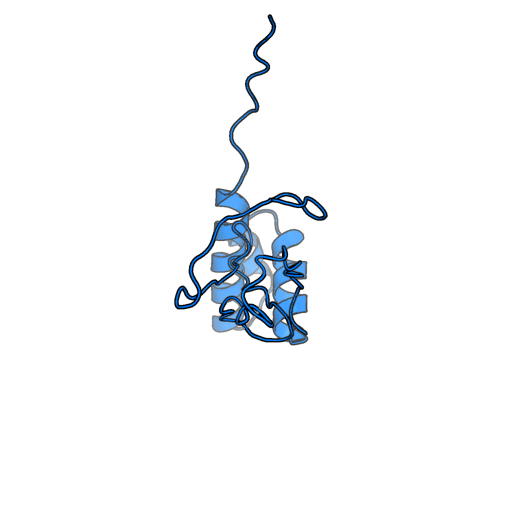69 ALA A O 1
ATOM 566 N N . SER A 1 70 ? -13.283 -2.039 7.536 1.00 91.50 70 SER A N 1
ATOM 567 C CA . SER A 1 70 ? -14.312 -2.450 6.570 1.00 91.50 70 SER A CA 1
ATOM 568 C C . SER A 1 70 ? -15.621 -2.920 7.218 1.00 91.50 70 SER A C 1
ATOM 570 O O . SER A 1 70 ? -16.669 -2.879 6.575 1.00 91.50 70 SER A O 1
ATOM 572 N N . LEU A 1 71 ? -15.584 -3.354 8.482 1.00 92.12 71 LEU A N 1
ATOM 573 C CA .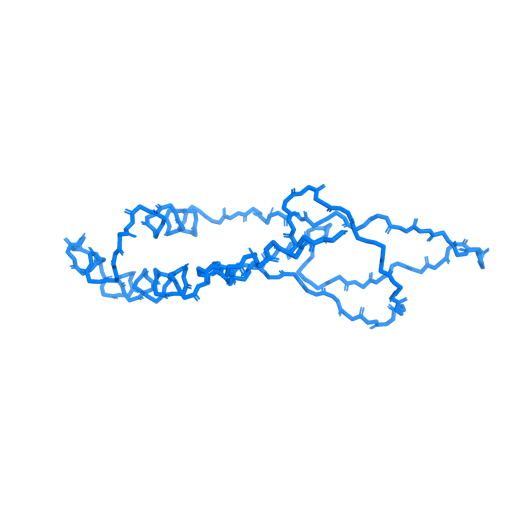 LEU A 1 71 ? -16.766 -3.778 9.240 1.00 92.12 71 LEU A CA 1
ATOM 574 C C . LEU A 1 71 ? -17.449 -2.615 9.977 1.00 92.12 71 LEU A C 1
ATOM 576 O O . LEU A 1 71 ? -18.643 -2.691 10.282 1.00 92.12 71 LEU A O 1
ATOM 580 N N . LEU A 1 72 ? -16.710 -1.547 10.287 1.00 90.69 72 LEU A N 1
ATOM 581 C CA . LEU A 1 72 ? -17.242 -0.382 10.987 1.00 90.69 72 LEU A CA 1
ATOM 582 C C . LEU A 1 72 ? -18.007 0.546 10.040 1.00 90.69 72 LEU A C 1
ATOM 584 O O . LEU A 1 72 ? -17.531 0.942 8.982 1.00 90.69 72 LEU A O 1
ATOM 588 N N . ARG A 1 73 ? -19.208 0.949 10.467 1.00 84.31 73 ARG A N 1
ATOM 589 C CA . ARG A 1 73 ? -20.065 1.868 9.701 1.00 84.31 73 ARG A CA 1
ATOM 590 C C . ARG A 1 73 ? -19.689 3.335 9.869 1.00 84.31 73 ARG A C 1
ATOM 592 O O . ARG A 1 73 ? -19.995 4.132 8.993 1.00 84.31 73 ARG A O 1
ATOM 599 N N . ASN A 1 74 ? -19.086 3.704 11.000 1.00 88.69 74 ASN A N 1
ATOM 600 C CA . ASN A 1 74 ? -18.815 5.090 11.380 1.00 88.69 74 ASN A CA 1
ATOM 601 C C . ASN A 1 74 ? -17.503 5.144 12.177 1.00 88.69 74 ASN A C 1
ATOM 603 O O . ASN A 1 74 ? -17.197 4.193 12.900 1.00 88.69 74 ASN A O 1
ATOM 607 N N . ALA A 1 75 ? -16.800 6.279 12.153 1.00 87.69 75 ALA A N 1
ATOM 608 C CA . ALA A 1 75 ? -15.617 6.499 12.992 1.00 87.69 75 ALA A CA 1
ATOM 609 C C . ALA A 1 75 ? -15.936 6.421 14.502 1.00 87.69 75 ALA A C 1
ATOM 611 O O . ALA A 1 75 ? -15.188 5.814 15.258 1.00 87.69 75 ALA A O 1
ATOM 612 N N . GLU A 1 76 ? -17.099 6.916 14.940 1.00 87.81 76 GLU A N 1
ATOM 613 C CA . GLU A 1 76 ? -17.543 6.831 16.347 1.00 87.81 76 GLU A CA 1
ATOM 614 C C . GLU A 1 76 ? -17.689 5.387 16.856 1.00 87.81 76 GLU A C 1
ATOM 616 O O . GLU A 1 76 ? -17.591 5.118 18.053 1.00 87.81 76 GLU A O 1
ATOM 621 N N . ALA A 1 77 ? -17.929 4.425 15.957 1.00 88.62 77 ALA A N 1
ATOM 622 C CA . ALA A 1 77 ? -18.027 3.024 16.346 1.00 88.62 77 ALA A CA 1
ATOM 623 C C . ALA A 1 77 ? -16.666 2.459 16.787 1.00 88.62 77 ALA A C 1
ATOM 625 O O . ALA A 1 77 ? -16.642 1.524 17.585 1.00 88.62 77 ALA A O 1
ATOM 626 N N . ALA A 1 78 ? -15.551 3.048 16.335 1.00 89.00 78 ALA A N 1
ATOM 627 C CA . ALA A 1 78 ? -14.214 2.678 16.788 1.00 89.00 78 ALA A CA 1
ATOM 628 C C . ALA A 1 78 ? -13.995 3.028 18.269 1.00 89.00 78 ALA A C 1
ATOM 630 O O . ALA A 1 78 ? -13.358 2.260 18.986 1.00 89.00 78 ALA A O 1
ATOM 631 N N . GLU A 1 79 ? -14.575 4.130 18.759 1.00 87.56 79 GLU A N 1
ATOM 632 C CA . GLU A 1 79 ? -14.453 4.550 20.165 1.00 87.56 79 GLU A CA 1
ATOM 633 C C . GLU A 1 79 ? -15.122 3.570 21.135 1.00 87.56 79 GLU A C 1
ATOM 635 O O . GLU A 1 79 ? -14.712 3.445 22.286 1.00 87.56 79 GLU A O 1
ATOM 640 N N . ARG A 1 80 ? -16.120 2.817 20.662 1.00 90.75 80 ARG A N 1
ATOM 641 C CA . ARG A 1 80 ? -16.850 1.828 21.470 1.00 90.75 80 ARG A CA 1
ATOM 642 C C . ARG A 1 80 ? -16.130 0.489 21.609 1.00 90.75 80 ARG A C 1
ATOM 644 O O . ARG A 1 80 ? -16.586 -0.347 22.382 1.00 90.75 80 ARG A O 1
ATOM 651 N N . LEU A 1 81 ? -15.048 0.262 20.860 1.00 89.44 81 LEU A N 1
ATOM 652 C CA . LEU A 1 81 ? -14.305 -1.004 20.873 1.00 89.44 81 LEU A CA 1
ATOM 653 C C . LEU A 1 81 ? -13.371 -1.155 22.084 1.00 89.44 81 LEU A C 1
ATOM 655 O O . LEU A 1 81 ? -12.699 -2.179 22.186 1.00 89.44 81 LEU A O 1
ATOM 659 N N . ASP A 1 82 ? -13.318 -0.154 22.971 1.00 89.94 82 ASP A N 1
ATOM 660 C CA . ASP A 1 82 ? -12.475 -0.130 24.178 1.00 89.94 82 ASP A CA 1
ATOM 661 C C . ASP A 1 82 ? -10.998 -0.463 23.882 1.00 89.94 82 ASP A C 1
ATOM 663 O O . ASP A 1 82 ? -10.301 -1.166 24.614 1.00 89.94 82 ASP A O 1
ATOM 667 N N . LEU A 1 83 ? -10.518 0.019 22.730 1.00 92.06 83 LEU A N 1
ATOM 668 C CA . LEU A 1 83 ? -9.132 -0.129 22.308 1.00 92.06 83 LEU A CA 1
ATOM 669 C C . LEU A 1 83 ? -8.254 0.949 22.965 1.00 92.06 83 LEU A C 1
ATOM 671 O O . LEU A 1 83 ? -8.724 2.048 23.274 1.00 92.06 83 LEU A O 1
ATOM 675 N N . PRO A 1 84 ? -6.940 0.692 23.112 1.00 95.31 84 PRO A N 1
ATOM 676 C CA . PRO A 1 84 ? -5.979 1.730 23.455 1.00 95.31 84 PRO A CA 1
ATOM 677 C C . PRO A 1 84 ? -6.131 2.957 22.550 1.00 95.31 84 PRO A C 1
ATOM 679 O O . PRO A 1 84 ? -6.212 2.818 21.331 1.00 95.31 84 PRO A O 1
ATOM 682 N N . MET A 1 85 ? -6.075 4.155 23.138 1.00 93.19 85 MET A N 1
ATOM 683 C CA . MET A 1 85 ? -6.339 5.436 22.462 1.00 93.19 85 MET A CA 1
ATOM 684 C C . MET A 1 85 ? -5.615 5.601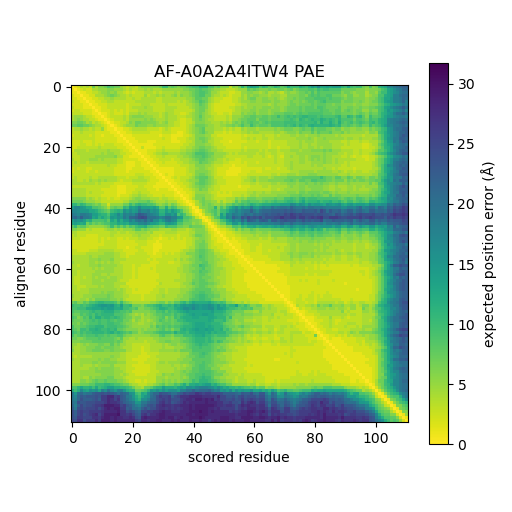 21.115 1.00 93.19 85 MET A C 1
ATOM 686 O O . MET A 1 85 ? -6.174 6.152 20.170 1.00 93.19 85 MET A O 1
ATOM 690 N N . VAL A 1 86 ? -4.381 5.099 21.010 1.00 94.88 86 VAL A N 1
ATOM 691 C CA . VAL A 1 86 ? -3.598 5.135 19.766 1.00 94.88 86 VAL A CA 1
ATOM 692 C C . VAL A 1 86 ? -4.260 4.307 18.658 1.00 94.88 86 VAL A C 1
ATOM 694 O O . VAL A 1 86 ? -4.394 4.791 17.540 1.00 94.88 86 VAL A O 1
ATOM 697 N N . LEU A 1 87 ? -4.712 3.088 18.969 1.00 93.50 87 LEU A N 1
ATOM 698 C CA . LEU A 1 87 ? -5.376 2.203 18.008 1.00 93.50 87 LEU A CA 1
ATOM 699 C C . LEU A 1 87 ? -6.756 2.727 17.620 1.00 93.50 87 LEU A C 1
ATOM 701 O O . LEU A 1 87 ? -7.107 2.672 16.447 1.00 93.50 87 LEU A O 1
ATOM 705 N N . THR A 1 88 ? -7.508 3.268 18.581 1.00 94.88 88 THR A N 1
ATOM 706 C CA . THR A 1 88 ? -8.808 3.899 18.318 1.00 94.88 88 THR A CA 1
ATOM 707 C C . THR A 1 88 ? -8.659 5.044 17.329 1.00 94.88 88 THR A C 1
ATOM 709 O O . THR A 1 88 ? -9.378 5.095 16.339 1.00 94.88 88 THR A O 1
ATOM 712 N N . ARG A 1 89 ? -7.675 5.925 17.548 1.00 94.44 89 ARG A N 1
ATOM 713 C CA . ARG A 1 89 ? -7.402 7.045 16.647 1.00 94.44 89 ARG A CA 1
ATOM 714 C C . ARG A 1 89 ? -7.009 6.573 15.246 1.00 94.44 89 ARG A C 1
ATOM 716 O O . ARG A 1 89 ? -7.596 7.035 14.276 1.00 94.44 89 ARG A O 1
ATOM 723 N N . GLU A 1 90 ? -6.056 5.644 15.143 1.00 93.94 90 GLU A N 1
ATOM 724 C CA . GLU A 1 90 ? -5.631 5.081 13.852 1.00 93.94 90 GLU A CA 1
ATOM 725 C C . GLU A 1 90 ? -6.806 4.450 13.084 1.00 93.94 90 GLU A C 1
ATOM 727 O O . GLU A 1 90 ? -6.923 4.630 11.871 1.00 93.94 90 GLU A O 1
ATOM 732 N N . LEU A 1 91 ? -7.691 3.736 13.786 1.00 93.94 91 LEU A N 1
ATOM 733 C CA . LEU A 1 91 ? -8.871 3.103 13.201 1.00 93.94 91 LEU A CA 1
ATOM 734 C C . LEU A 1 91 ? -9.909 4.136 12.745 1.00 93.94 91 LEU A C 1
ATOM 736 O O . LEU A 1 91 ? -10.415 4.029 11.630 1.00 93.94 91 LEU A O 1
ATOM 740 N N . SER A 1 92 ? -10.201 5.148 13.566 1.00 93.12 92 SER A N 1
ATOM 741 C CA . SER A 1 92 ? -11.128 6.235 13.222 1.00 93.12 92 SER A CA 1
ATOM 742 C C . SER A 1 92 ? -10.670 7.013 11.987 1.00 93.12 92 SER A C 1
ATOM 744 O O . SER A 1 92 ? -11.477 7.283 11.091 1.00 93.12 92 SER A O 1
ATOM 746 N N . ASP A 1 93 ? -9.375 7.327 11.904 1.00 92.31 93 ASP A N 1
ATOM 747 C CA . ASP A 1 93 ? -8.782 8.014 10.754 1.00 92.31 93 ASP A CA 1
ATOM 748 C C . ASP A 1 93 ? -8.915 7.161 9.477 1.00 92.31 93 ASP A C 1
ATOM 750 O O . ASP A 1 93 ? -9.275 7.670 8.410 1.00 92.31 93 ASP A O 1
ATOM 754 N N . LEU A 1 94 ? -8.685 5.846 9.584 1.00 91.94 94 LEU A N 1
ATOM 755 C CA . LEU A 1 94 ? -8.815 4.907 8.468 1.00 91.94 94 LEU A CA 1
ATOM 756 C C . LEU A 1 94 ? -10.268 4.762 7.990 1.00 91.94 94 LEU A C 1
ATOM 758 O O . LEU A 1 94 ? -10.519 4.829 6.788 1.00 91.94 94 LEU A O 1
ATOM 762 N N . VAL A 1 95 ? -11.226 4.616 8.910 1.00 93.12 95 VAL A N 1
ATOM 763 C CA . VAL A 1 95 ? -12.661 4.516 8.585 1.00 93.12 95 VAL A CA 1
ATO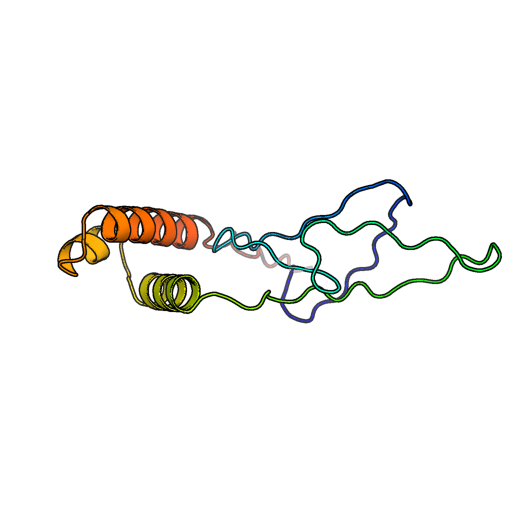M 764 C C . VAL A 1 95 ? -13.139 5.777 7.870 1.00 93.12 95 VAL A C 1
ATOM 766 O O . VAL A 1 95 ? -13.807 5.691 6.841 1.00 93.12 95 VAL A O 1
ATOM 769 N N . THR A 1 96 ? -12.736 6.951 8.360 1.00 91.50 96 THR A N 1
ATOM 770 C CA . THR A 1 96 ? -13.089 8.238 7.745 1.00 91.50 96 THR A CA 1
ATOM 771 C C . THR A 1 96 ? -12.580 8.324 6.305 1.00 91.50 96 THR A C 1
ATOM 773 O O . THR A 1 96 ? -13.312 8.734 5.402 1.00 91.50 96 THR A O 1
ATOM 776 N N . ARG A 1 97 ? -11.341 7.880 6.058 1.00 89.75 97 ARG A N 1
ATOM 777 C CA . ARG A 1 97 ? -10.763 7.846 4.710 1.00 89.75 97 ARG A CA 1
ATOM 778 C C . ARG A 1 97 ? -11.529 6.899 3.792 1.00 89.75 97 ARG A C 1
ATOM 780 O O . ARG A 1 97 ? -11.942 7.321 2.715 1.00 89.75 97 ARG A O 1
ATOM 787 N N . MET A 1 98 ? -11.776 5.668 4.235 1.00 89.56 98 MET A N 1
ATOM 788 C CA . MET A 1 98 ? -12.478 4.664 3.428 1.00 89.56 98 MET A CA 1
ATOM 789 C C . MET A 1 98 ? -13.890 5.119 3.033 1.00 89.56 98 MET A C 1
ATOM 791 O O . MET A 1 98 ? -14.366 4.774 1.957 1.00 89.56 98 MET A O 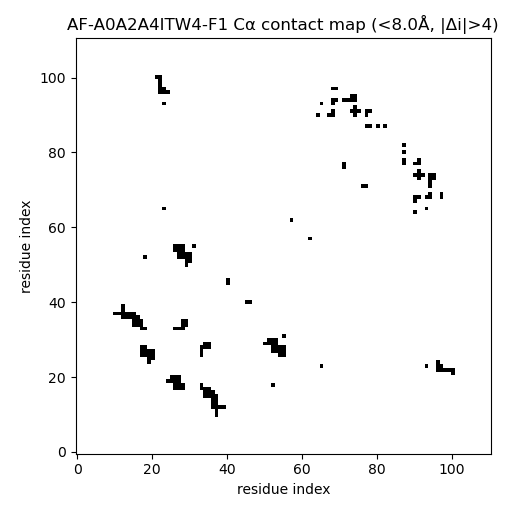1
ATOM 795 N N . GLN A 1 99 ? -14.539 5.939 3.860 1.00 86.00 99 GLN A N 1
ATOM 796 C CA . GLN A 1 99 ? -15.866 6.494 3.577 1.00 86.00 99 GLN A CA 1
ATOM 797 C C . GLN A 1 99 ? -15.844 7.674 2.600 1.00 86.00 99 GLN A C 1
ATOM 799 O O . GLN A 1 99 ? -16.767 7.827 1.798 1.00 86.00 99 GLN A O 1
ATOM 804 N N . SER A 1 100 ? -14.787 8.491 2.618 1.00 81.00 100 SER A N 1
ATOM 805 C CA . SER A 1 100 ? -14.664 9.645 1.713 1.00 81.00 100 SER A CA 1
ATOM 806 C C . SER A 1 100 ? -14.531 9.273 0.231 1.00 81.00 100 SER A C 1
ATOM 808 O O . SER A 1 100 ? -14.774 10.112 -0.629 1.00 81.00 100 SER A O 1
ATOM 810 N N . VAL A 1 101 ? -14.181 8.021 -0.075 1.00 70.56 101 VAL A N 1
ATOM 811 C CA . VAL A 1 101 ? -13.867 7.548 -1.437 1.00 70.56 101 VAL A CA 1
ATOM 812 C C . VAL A 1 101 ? -15.086 6.923 -2.142 1.00 70.56 101 VAL A C 1
ATOM 814 O O . VAL A 1 101 ? -14.972 6.366 -3.230 1.00 70.56 101 VAL A O 1
ATOM 817 N N . THR A 1 102 ? -16.286 7.053 -1.567 1.00 55.00 102 THR A N 1
ATOM 818 C CA . THR A 1 102 ? -17.540 6.601 -2.201 1.00 55.00 102 THR A CA 1
ATOM 819 C C . THR A 1 102 ? -17.726 7.284 -3.578 1.00 55.00 102 THR A C 1
ATOM 821 O O . THR A 1 102 ? -17.631 8.511 -3.649 1.00 55.00 102 THR A O 1
ATOM 824 N N . PRO A 1 103 ? -17.939 6.537 -4.682 1.00 54.16 103 PRO A N 1
ATOM 825 C CA . PRO A 1 103 ? -17.655 7.018 -6.034 1.00 54.16 103 PRO A CA 1
ATOM 826 C C . PRO A 1 103 ? -18.723 7.952 -6.620 1.00 54.16 103 PRO A C 1
ATOM 828 O O . PRO A 1 103 ? -19.915 7.858 -6.327 1.00 54.16 103 PRO A O 1
ATOM 831 N N . VAL A 1 104 ? -18.244 8.823 -7.513 1.00 52.38 104 VAL A N 1
ATOM 832 C CA . VAL A 1 104 ? -19.003 9.611 -8.493 1.00 52.38 104 VAL A CA 1
ATOM 833 C C . VAL A 1 104 ? -19.933 8.684 -9.284 1.00 52.38 104 VAL A C 1
ATOM 835 O O . VAL A 1 104 ? -19.480 7.680 -9.830 1.00 52.38 104 VAL A O 1
ATOM 838 N N . GLN A 1 105 ? -21.227 9.021 -9.332 1.00 42.47 105 GLN A N 1
ATOM 839 C CA . GLN A 1 105 ? -22.228 8.340 -10.155 1.00 42.47 105 GLN A CA 1
ATOM 840 C C . GLN A 1 105 ? -21.787 8.322 -11.621 1.00 42.47 105 GLN A C 1
ATOM 842 O O . GLN A 1 105 ? -21.552 9.367 -12.222 1.00 42.47 105 GLN A O 1
ATOM 847 N N . GLU A 1 106 ? -21.714 7.120 -12.180 1.00 46.25 106 GLU A N 1
ATOM 848 C CA . GLU A 1 106 ? -21.574 6.856 -13.606 1.00 46.25 106 GLU A CA 1
ATOM 849 C C . GLU A 1 106 ? -22.821 7.418 -14.313 1.00 46.25 106 GLU A C 1
ATOM 851 O O . GLU A 1 106 ? -23.911 6.844 -14.248 1.00 46.25 106 GLU A O 1
ATOM 856 N N . SER A 1 107 ? -22.704 8.607 -14.910 1.00 41.88 107 SER A N 1
ATOM 857 C CA . SER A 1 107 ? -23.723 9.126 -15.817 1.00 41.88 107 SER A CA 1
ATOM 858 C C . SER A 1 107 ? -23.696 8.262 -17.070 1.00 41.88 107 SER A C 1
ATOM 860 O O . SER A 1 107 ? -22.762 8.321 -17.866 1.00 41.88 107 SER A O 1
ATOM 862 N N . ALA A 1 108 ? -24.714 7.414 -17.188 1.00 47.81 108 ALA A N 1
ATOM 863 C CA . ALA A 1 108 ? -25.025 6.663 -18.387 1.00 47.81 108 ALA A CA 1
ATOM 864 C C . ALA A 1 108 ? -25.355 7.639 -19.525 1.00 47.81 108 ALA A C 1
ATOM 866 O O . ALA A 1 108 ? -26.512 8.018 -19.713 1.00 47.81 108 ALA A O 1
ATOM 867 N N . ASP A 1 109 ? -24.336 8.048 -20.276 1.00 47.97 109 ASP A N 1
ATOM 868 C CA . ASP A 1 109 ? -24.538 8.726 -21.547 1.00 47.97 109 ASP A CA 1
ATOM 869 C C . ASP A 1 109 ? -24.987 7.680 -22.569 1.00 47.97 109 ASP A C 1
ATOM 871 O O . ASP A 1 109 ? -24.252 6.787 -22.992 1.00 47.97 109 ASP A O 1
ATOM 875 N N . THR A 1 110 ? -26.278 7.773 -22.863 1.00 52.66 110 THR A N 1
ATOM 876 C CA . THR A 1 110 ? -26.968 7.094 -23.949 1.00 52.66 110 THR A CA 1
ATOM 877 C C . THR A 1 110 ? -26.772 7.939 -25.201 1.00 52.66 110 THR A C 1
ATOM 879 O O . THR A 1 110 ? -27.257 9.066 -25.212 1.00 52.66 110 THR A O 1
ATOM 882 N N . GLU A 1 111 ? -26.122 7.404 -26.235 1.00 47.50 111 GLU A N 1
ATOM 883 C CA . GLU A 1 111 ? -26.414 7.721 -27.647 1.00 47.50 111 GLU A CA 1
ATOM 884 C C . GLU A 1 111 ? -25.857 6.651 -28.593 1.00 47.50 111 GLU A C 1
ATOM 886 O O . GLU A 1 111 ? -24.672 6.270 -28.449 1.00 47.50 111 GLU A O 1
#

Foldseek 3Di:
DDPPDDDDDDDDQPDWDWDADQQQRATWDFPQHRIDGDDDDDPPDDDDDDTDTGHHDDDPLRVVLVVVLVVDPALVVLVVVPDDPVSSVVSSVRNVSNVVPPDDDDPPDDD

Secondary structure (DSSP, 8-state):
--TT--------TT-EE-EE-TTT-PEEEETTBSSEEPPPPSTT--------EE-----HHHHHHHHHHHH-SSTHHHHTT---HHHHHHHHHHHHHHHHTPPPP------

Organism: Heliothis virescens (NCBI:txid7102)

Solvent-accessible surface area (backbone atoms only — not comparable to full-atom values): 7195 Å² total; per-residue (Å²): 134,64,92,92,65,86,79,95,75,94,79,58,62,87,46,77,43,72,46,61,41,83,42,77,64,49,68,29,18,41,91,90,27,58,70,36,57,54,75,80,68,72,84,92,44,92,70,91,77,88,80,63,76,37,81,60,93,68,52,70,68,56,50,51,48,52,55,49,33,73,71,48,92,48,40,72,60,38,67,72,65,76,55,62,69,69,58,27,48,56,42,22,56,45,29,51,44,44,60,72,55,67,74,81,80,83,76,82,82,83,131